Protein AF-A0A2E0C5Y7-F1 (afdb_monomer_lite)

Structure (mmCIF, N/CA/C/O backbone):
data_AF-A0A2E0C5Y7-F1
#
_entry.id   AF-A0A2E0C5Y7-F1
#
loop_
_atom_site.group_PDB
_atom_site.id
_atom_site.type_symbol
_atom_site.label_atom_id
_atom_site.label_alt_id
_atom_site.label_comp_id
_atom_site.label_asym_id
_atom_site.label_entity_id
_atom_site.label_seq_id
_atom_site.pdbx_PDB_ins_code
_atom_site.Cartn_x
_atom_site.Cartn_y
_atom_site.Cartn_z
_atom_site.occupancy
_atom_site.B_iso_or_equiv
_atom_site.auth_seq_id
_atom_site.auth_comp_id
_atom_site.auth_asym_id
_atom_site.auth_atom_id
_atom_site.pdbx_PDB_model_num
ATOM 1 N N . MET A 1 1 ? -11.295 14.129 0.754 1.00 66.25 1 MET A N 1
ATOM 2 C CA . MET A 1 1 ? -12.117 13.162 1.518 1.00 66.25 1 MET A CA 1
ATOM 3 C C . MET A 1 1 ? -12.429 13.766 2.880 1.00 66.25 1 MET A C 1
ATOM 5 O O . MET A 1 1 ? -11.525 14.330 3.479 1.00 66.25 1 MET A O 1
ATOM 9 N N . ASN A 1 2 ? -13.676 13.711 3.357 1.00 84.69 2 ASN A N 1
ATOM 10 C CA . ASN A 1 2 ? -14.015 14.228 4.688 1.00 84.69 2 ASN A CA 1
ATOM 11 C C . ASN A 1 2 ? -13.689 13.162 5.749 1.00 84.69 2 ASN A C 1
ATOM 13 O O . ASN A 1 2 ? -14.410 12.169 5.876 1.00 84.69 2 ASN A O 1
ATOM 17 N N . TYR A 1 3 ? -12.600 13.367 6.491 1.00 82.56 3 TYR A N 1
ATOM 18 C CA . TYR A 1 3 ? -12.106 12.410 7.485 1.00 82.56 3 TYR A CA 1
ATOM 19 C C . TYR A 1 3 ? -13.093 12.150 8.623 1.00 82.56 3 TYR A C 1
ATOM 21 O O . TYR A 1 3 ? -13.185 11.017 9.087 1.00 82.56 3 TYR A O 1
ATOM 29 N N . LEU A 1 4 ? -13.892 13.143 9.018 1.00 84.62 4 LEU A N 1
ATOM 30 C CA . LE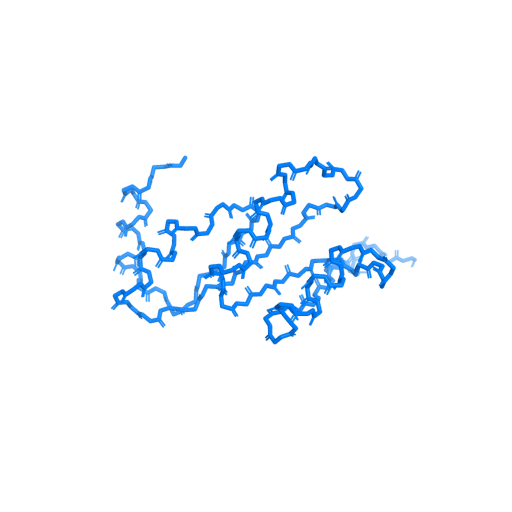U A 1 4 ? -14.908 12.969 10.059 1.00 84.62 4 LEU A CA 1
ATOM 31 C C . LEU A 1 4 ? -16.016 12.020 9.594 1.00 84.62 4 LEU A C 1
ATOM 33 O O . LEU A 1 4 ? -16.449 11.143 10.340 1.00 84.62 4 LEU A O 1
ATOM 37 N N . LYS A 1 5 ? -16.458 12.153 8.336 1.00 88.00 5 LYS A N 1
ATOM 38 C CA . LYS A 1 5 ? -17.461 11.247 7.754 1.00 88.00 5 LYS A CA 1
ATOM 39 C C . LYS A 1 5 ? -16.917 9.822 7.644 1.00 88.00 5 LYS A C 1
ATOM 41 O O . LYS A 1 5 ? -17.621 8.875 7.981 1.00 88.00 5 LYS A O 1
ATOM 46 N N . LEU A 1 6 ? -15.662 9.677 7.226 1.00 85.00 6 LEU A N 1
ATOM 47 C CA . LEU A 1 6 ? -14.987 8.383 7.157 1.00 85.00 6 LEU A CA 1
ATOM 48 C C . LEU A 1 6 ? -14.862 7.729 8.539 1.00 85.00 6 LEU A C 1
ATOM 50 O O . LEU A 1 6 ? -15.215 6.564 8.688 1.00 85.00 6 LEU A O 1
ATOM 54 N N . GLN A 1 7 ? -14.421 8.477 9.554 1.00 84.06 7 GLN A N 1
ATOM 55 C CA . GLN A 1 7 ? -14.331 7.977 10.927 1.00 84.06 7 GLN A CA 1
ATOM 56 C C . GLN A 1 7 ? -15.693 7.528 11.453 1.00 84.06 7 GLN A C 1
ATOM 58 O O . GLN A 1 7 ? -15.780 6.462 12.053 1.00 84.06 7 GLN A O 1
ATOM 63 N N . LYS A 1 8 ? -16.768 8.281 11.181 1.00 87.62 8 LYS A N 1
ATOM 64 C CA . LYS A 1 8 ? -18.134 7.864 11.537 1.00 87.62 8 LYS A CA 1
ATOM 65 C C . LYS A 1 8 ? -18.504 6.524 10.901 1.00 87.62 8 LYS A C 1
ATOM 67 O O . LYS A 1 8 ? -19.056 5.669 11.587 1.00 87.62 8 LYS A O 1
ATOM 72 N N . ILE A 1 9 ? -18.181 6.329 9.621 1.00 88.12 9 ILE A N 1
ATOM 73 C CA . ILE A 1 9 ? -18.439 5.063 8.921 1.00 88.12 9 ILE A CA 1
ATOM 74 C C . ILE A 1 9 ? -17.631 3.933 9.562 1.00 88.12 9 ILE A C 1
ATOM 76 O O . ILE A 1 9 ? -18.230 2.956 9.991 1.00 88.12 9 ILE A O 1
ATOM 80 N N . LEU A 1 10 ? -16.312 4.090 9.710 1.00 86.06 10 LEU A N 1
ATOM 81 C CA . LEU A 1 10 ? -15.435 3.070 10.303 1.00 86.06 10 LEU A CA 1
ATOM 82 C C . LEU A 1 10 ? -15.828 2.725 11.748 1.00 86.06 10 LEU A C 1
ATOM 84 O O . LEU A 1 10 ? -15.779 1.565 12.161 1.00 86.06 10 LEU A O 1
ATOM 88 N N . ASN A 1 11 ? -16.273 3.717 12.520 1.00 85.38 11 ASN A N 1
ATOM 89 C CA . ASN A 1 11 ? -16.746 3.499 13.882 1.00 85.38 11 ASN A CA 1
ATOM 90 C C . ASN A 1 11 ? -18.061 2.719 13.909 1.00 85.38 11 ASN A C 1
ATOM 92 O O . ASN A 1 11 ? -18.209 1.844 14.761 1.00 85.38 11 ASN A O 1
ATOM 96 N N . LYS A 1 12 ? -18.972 2.995 12.970 1.00 88.94 12 LYS A N 1
ATOM 97 C CA . LYS A 1 12 ? -20.259 2.304 12.855 1.00 88.94 12 LYS A CA 1
ATOM 98 C C . LYS A 1 12 ? -20.112 0.879 12.320 1.00 88.94 12 LYS A C 1
ATOM 100 O O . LYS A 1 12 ? -20.746 -0.022 12.849 1.00 88.94 12 LYS A O 1
ATOM 105 N N . THR A 1 13 ? -19.312 0.677 11.274 1.00 89.38 13 THR A N 1
ATOM 106 C CA . THR A 1 13 ? -19.160 -0.636 10.629 1.00 89.38 13 THR A CA 1
ATOM 107 C C . THR A 1 13 ? -18.188 -1.541 11.370 1.00 89.38 13 THR A C 1
ATOM 109 O O . THR A 1 13 ? -18.325 -2.751 11.291 1.00 89.38 13 THR A O 1
ATOM 112 N N . SER A 1 14 ? -17.224 -0.961 12.092 1.00 87.75 14 SER A N 1
ATOM 113 C CA . SER A 1 14 ? -16.232 -1.682 12.895 1.00 87.75 14 SER A CA 1
ATOM 114 C C . SER A 1 14 ? -15.550 -2.841 12.148 1.00 87.75 14 SER A C 1
ATOM 116 O O . SER A 1 14 ? -15.607 -3.975 12.611 1.00 87.75 14 SER A O 1
ATOM 118 N N . PRO A 1 15 ? -14.923 -2.580 10.987 1.00 90.56 15 PRO A N 1
ATOM 119 C CA . PRO A 1 15 ? -14.405 -3.645 10.142 1.00 90.56 15 PRO A CA 1
ATOM 120 C C . PRO A 1 15 ? -13.201 -4.341 10.787 1.00 90.56 15 PRO A C 1
ATOM 122 O O . PRO A 1 15 ? -12.314 -3.669 11.319 1.00 90.56 15 PRO A O 1
ATOM 125 N N . ASP A 1 16 ? -13.113 -5.663 10.641 1.00 91.38 16 ASP A N 1
ATOM 126 C CA . ASP A 1 16 ? -11.935 -6.438 11.059 1.00 91.38 16 ASP A CA 1
ATOM 127 C C . ASP A 1 16 ? -10.710 -6.135 10.188 1.00 91.38 16 ASP A C 1
ATOM 129 O O . ASP A 1 16 ? -9.569 -6.179 10.648 1.00 91.38 16 ASP A O 1
ATOM 133 N N . ILE A 1 17 ? -10.939 -5.825 8.907 1.00 93.06 17 ILE A N 1
ATOM 134 C CA . ILE A 1 17 ? -9.896 -5.559 7.914 1.00 93.06 17 ILE A CA 1
ATOM 135 C C . ILE A 1 17 ? -10.274 -4.327 7.099 1.00 93.06 17 ILE A C 1
ATOM 137 O O . ILE A 1 17 ? -11.376 -4.224 6.567 1.00 93.06 17 ILE A O 1
ATOM 141 N N . THR A 1 18 ? -9.333 -3.399 6.967 1.00 93.00 18 THR A N 1
ATOM 142 C CA . THR A 1 18 ? -9.442 -2.229 6.095 1.00 93.00 18 THR A CA 1
ATOM 143 C C . THR A 1 18 ? -8.398 -2.332 4.992 1.00 93.00 18 THR A C 1
ATOM 145 O O . THR A 1 18 ? -7.208 -2.460 5.276 1.00 93.00 18 THR A O 1
ATOM 148 N N . ILE A 1 19 ? -8.837 -2.265 3.735 1.00 94.75 19 ILE A N 1
ATOM 149 C CA . ILE A 1 19 ? -7.975 -2.335 2.549 1.00 94.75 19 ILE A CA 1
ATOM 150 C C . ILE A 1 19 ? -7.979 -0.972 1.860 1.00 94.75 19 ILE A C 1
ATOM 152 O O . ILE A 1 19 ? -9.040 -0.476 1.488 1.00 94.75 19 ILE A O 1
ATOM 156 N N . ILE A 1 20 ? -6.802 -0.363 1.703 1.00 93.06 20 ILE A N 1
ATOM 157 C CA . ILE A 1 20 ? -6.637 0.991 1.160 1.00 93.06 20 ILE A CA 1
ATOM 158 C C . ILE A 1 20 ? -5.735 0.964 -0.065 1.00 93.06 20 ILE A C 1
ATOM 160 O O . ILE A 1 20 ? -4.629 0.441 0.000 1.00 93.06 20 ILE A O 1
ATOM 164 N N . HIS A 1 21 ? -6.186 1.589 -1.150 1.00 92.12 21 HIS A N 1
ATOM 165 C CA . HIS A 1 21 ? -5.487 1.640 -2.433 1.00 92.12 21 HIS A CA 1
ATOM 166 C C . HIS A 1 21 ? -4.868 3.022 -2.655 1.00 92.12 21 HIS A C 1
ATOM 168 O O . HIS A 1 21 ? -5.599 4.009 -2.632 1.00 92.12 21 HIS A O 1
ATOM 174 N N . ASP A 1 22 ? -3.543 3.089 -2.837 1.00 85.56 22 ASP A N 1
ATOM 175 C CA . ASP A 1 22 ? -2.766 4.295 -3.208 1.00 85.56 22 ASP A CA 1
ATOM 176 C C . ASP A 1 22 ? -3.134 5.598 -2.473 1.00 85.56 22 ASP A C 1
ATOM 178 O O . ASP A 1 22 ? -2.946 6.703 -2.977 1.00 85.56 22 ASP A O 1
ATOM 182 N N . TYR A 1 23 ? -3.625 5.473 -1.242 1.00 87.94 23 TYR A N 1
ATOM 183 C CA . TYR A 1 23 ? -4.042 6.591 -0.409 1.00 87.94 23 TYR A CA 1
ATOM 184 C C . TYR A 1 23 ? -3.285 6.592 0.913 1.00 87.94 23 TYR A C 1
ATOM 186 O O . TYR A 1 23 ? -2.726 5.577 1.332 1.00 87.94 23 TYR A O 1
ATOM 194 N N . ASN A 1 24 ? -3.275 7.742 1.586 1.00 89.44 24 ASN A N 1
ATOM 195 C CA . ASN A 1 24 ? -2.668 7.863 2.903 1.00 89.44 24 ASN A CA 1
ATOM 196 C C . ASN A 1 24 ? -3.402 6.964 3.908 1.00 89.44 24 ASN A C 1
ATOM 198 O O . ASN A 1 24 ? -4.607 7.114 4.129 1.00 89.44 24 ASN A O 1
ATOM 202 N N . VAL A 1 25 ? -2.666 6.043 4.525 1.00 91.94 25 VAL A N 1
ATOM 203 C CA . VAL A 1 25 ? -3.220 5.060 5.464 1.00 91.94 25 VAL A CA 1
ATOM 204 C C . VAL A 1 25 ? -3.313 5.592 6.901 1.00 91.94 25 VAL A C 1
ATOM 206 O O . VAL A 1 25 ? -4.010 5.004 7.728 1.00 91.94 25 VAL A O 1
ATOM 209 N N . LEU A 1 26 ? -2.663 6.721 7.211 1.00 90.38 26 LEU A N 1
ATOM 210 C CA . LEU A 1 26 ? -2.631 7.322 8.552 1.00 90.38 26 LEU A CA 1
ATOM 211 C C . LEU A 1 26 ? -4.022 7.536 9.177 1.00 90.38 26 LEU A C 1
ATOM 213 O O . LEU A 1 26 ? -4.212 7.114 10.318 1.00 90.38 26 LEU A O 1
ATOM 217 N N . PRO A 1 27 ? -5.027 8.094 8.474 1.00 87.62 27 PRO A N 1
ATOM 218 C CA . PRO A 1 27 ? -6.361 8.297 9.044 1.00 87.62 27 PRO A CA 1
ATOM 219 C C . PRO A 1 27 ? -7.029 6.989 9.489 1.00 87.62 27 PRO A C 1
ATOM 221 O O . PRO A 1 27 ? -7.787 6.970 10.458 1.00 87.62 27 PRO A O 1
ATOM 224 N N . PHE A 1 28 ? -6.724 5.887 8.801 1.00 89.19 28 PHE A N 1
ATOM 225 C CA . PHE A 1 28 ? -7.240 4.556 9.109 1.00 89.19 28 PHE A CA 1
ATOM 226 C C . PHE A 1 28 ? -6.468 3.911 10.260 1.00 89.19 28 PHE A C 1
ATOM 228 O O . PHE A 1 28 ? -7.074 3.289 11.131 1.00 89.19 28 PHE A O 1
ATOM 235 N N . LYS A 1 29 ? -5.144 4.118 10.322 1.00 88.38 29 LYS A N 1
ATOM 236 C CA . LYS A 1 29 ? -4.318 3.653 11.444 1.00 88.38 29 LYS A CA 1
ATOM 237 C C . LYS A 1 29 ? -4.702 4.339 12.755 1.00 88.38 29 LYS A C 1
ATOM 239 O O . LYS A 1 29 ? -4.751 3.678 13.785 1.00 88.38 29 LYS A O 1
ATOM 244 N N . LEU A 1 30 ? -5.043 5.628 12.709 1.00 85.75 30 LEU A N 1
ATOM 245 C CA . LEU A 1 30 ? -5.526 6.367 13.879 1.00 85.75 30 LEU A CA 1
ATOM 246 C C . LEU A 1 30 ? -6.843 5.796 14.428 1.00 85.75 30 LEU A C 1
ATOM 248 O O . LEU A 1 30 ? -7.011 5.712 15.639 1.00 85.75 30 LEU A O 1
ATOM 252 N N . ASN A 1 31 ? -7.747 5.339 13.556 1.00 79.75 31 ASN A N 1
ATOM 253 C CA . ASN A 1 31 ? -8.969 4.644 13.979 1.00 79.75 31 ASN A CA 1
ATOM 254 C C . ASN A 1 31 ? -8.660 3.258 14.586 1.00 79.75 31 ASN A C 1
ATOM 256 O O . ASN A 1 31 ? -9.289 2.818 15.546 1.00 79.75 31 ASN A O 1
ATOM 260 N N . ASN A 1 32 ? -7.640 2.587 14.052 1.00 72.94 32 ASN A N 1
ATOM 261 C CA . ASN A 1 32 ? -7.274 1.230 14.432 1.00 72.94 32 ASN A CA 1
ATOM 262 C C . ASN A 1 32 ? -6.821 1.080 15.903 1.00 72.94 32 ASN A C 1
ATOM 264 O O . ASN A 1 32 ? -7.061 0.036 16.512 1.00 72.94 32 ASN A O 1
ATOM 268 N N . PHE A 1 33 ? -6.241 2.121 16.516 1.00 69.25 33 PHE A N 1
ATOM 269 C CA . PHE A 1 33 ? -5.752 2.059 17.905 1.00 69.25 33 PHE A CA 1
ATOM 270 C C . PHE A 1 33 ? -6.799 1.574 18.921 1.00 69.25 33 PHE A C 1
ATOM 272 O O . PHE A 1 33 ? -6.428 0.992 19.935 1.00 69.25 33 PHE A O 1
ATOM 279 N N . GLN A 1 34 ? -8.091 1.762 18.645 1.00 68.12 34 GLN A N 1
ATOM 280 C CA . GLN A 1 34 ? -9.170 1.365 19.552 1.00 68.12 34 GLN A CA 1
ATOM 281 C C . GLN A 1 34 ? -9.789 -0.003 19.226 1.00 68.12 34 GLN A C 1
ATOM 283 O O . GLN A 1 34 ? -10.406 -0.609 20.096 1.00 68.12 34 GLN A O 1
ATOM 288 N N . LYS A 1 35 ? -9.656 -0.498 17.988 1.00 71.38 35 LYS A N 1
ATOM 289 C CA . LYS A 1 35 ? -10.501 -1.591 17.464 1.00 71.38 35 LYS A CA 1
ATOM 290 C C . LYS A 1 35 ? -9.750 -2.846 17.015 1.00 71.38 35 LYS A C 1
ATOM 292 O O . LYS A 1 35 ? -10.400 -3.830 16.684 1.00 71.38 35 LYS A O 1
ATOM 297 N N . LYS A 1 36 ? -8.409 -2.838 17.028 1.00 78.88 36 LYS A N 1
ATOM 298 C CA . LYS A 1 36 ? -7.557 -3.969 16.594 1.00 78.88 36 LYS A CA 1
ATOM 299 C C . LYS A 1 36 ? -7.876 -4.474 15.171 1.00 78.88 36 LYS A C 1
ATOM 301 O O . LYS A 1 36 ? -7.726 -5.660 14.887 1.00 78.88 36 LYS A O 1
ATOM 306 N N . ASN A 1 37 ? -8.300 -3.584 14.277 1.00 89.00 37 ASN A N 1
ATOM 307 C CA . ASN A 1 37 ? -8.465 -3.909 12.863 1.00 89.00 37 ASN A CA 1
ATOM 308 C C . ASN A 1 37 ? -7.104 -4.193 12.192 1.00 89.00 37 ASN A C 1
ATOM 310 O O . ASN A 1 37 ? -6.048 -3.764 12.659 1.00 89.00 37 ASN A O 1
ATOM 314 N N . LYS A 1 38 ? -7.099 -4.934 11.084 1.00 92.25 38 LYS A N 1
ATOM 315 C CA . LYS A 1 38 ? -5.911 -5.075 10.231 1.00 92.25 38 LYS A CA 1
ATOM 316 C C . LYS A 1 38 ? -5.973 -4.077 9.088 1.00 92.25 38 LYS A C 1
ATOM 318 O O . LYS A 1 38 ? -6.975 -3.995 8.383 1.00 92.25 38 LYS A O 1
ATOM 323 N N . LEU A 1 39 ? -4.875 -3.372 8.856 1.00 94.69 39 LEU A N 1
ATOM 324 C CA . LEU A 1 39 ? -4.740 -2.401 7.780 1.00 94.69 39 LEU A CA 1
ATOM 325 C C . LEU A 1 39 ? -3.869 -2.965 6.656 1.00 94.69 39 LEU A C 1
ATOM 327 O O . LEU A 1 39 ? -2.675 -3.219 6.842 1.00 94.69 39 LEU A O 1
ATOM 331 N N . ILE A 1 40 ? -4.466 -3.142 5.482 1.00 96.19 40 ILE A N 1
ATOM 332 C CA . ILE A 1 40 ? -3.794 -3.602 4.268 1.00 96.19 40 ILE A CA 1
ATOM 333 C C . ILE A 1 40 ? -3.635 -2.413 3.325 1.00 96.19 40 ILE A C 1
ATOM 335 O O . ILE A 1 40 ? -4.616 -1.784 2.932 1.00 96.19 40 ILE A O 1
ATOM 339 N N . TYR A 1 41 ? -2.396 -2.119 2.949 1.00 96.94 41 TYR A N 1
ATOM 340 C CA . TYR A 1 41 ? -2.083 -1.106 1.951 1.00 96.94 41 TYR A CA 1
ATOM 341 C C . TYR A 1 41 ? -1.827 -1.765 0.600 1.00 96.94 41 TYR A C 1
ATOM 343 O O . TYR A 1 41 ? -0.920 -2.584 0.475 1.00 96.94 41 TYR A O 1
ATOM 351 N N . VAL A 1 42 ? -2.610 -1.407 -0.409 1.00 95.88 42 VAL A N 1
ATOM 352 C CA . VAL A 1 42 ? -2.453 -1.865 -1.787 1.00 95.88 42 VAL A CA 1
ATOM 353 C C . VAL A 1 42 ? -1.854 -0.740 -2.612 1.00 95.88 42 VAL A C 1
ATOM 355 O O . VAL A 1 42 ? -2.325 0.398 -2.584 1.00 95.88 42 VAL A O 1
ATOM 358 N N . HIS A 1 43 ? -0.812 -1.072 -3.358 1.00 92.69 43 HIS A N 1
ATOM 359 C CA . HIS A 1 43 ? -0.085 -0.115 -4.165 1.00 92.69 43 HIS A CA 1
ATOM 360 C C . HIS A 1 43 ? -0.166 -0.479 -5.648 1.00 92.69 43 HIS A C 1
ATOM 362 O O . HIS A 1 43 ? 0.434 -1.477 -6.069 1.00 92.69 43 HIS A O 1
ATOM 368 N N . HIS A 1 44 ? -0.904 0.321 -6.426 1.00 87.12 44 HIS A N 1
ATOM 369 C CA . HIS A 1 44 ? -1.122 0.107 -7.860 1.00 87.12 44 HIS A CA 1
ATOM 370 C C . HIS A 1 44 ? -0.246 0.957 -8.759 1.00 87.12 44 HIS A C 1
ATOM 372 O O . HIS A 1 44 ? -0.055 0.588 -9.918 1.00 87.12 44 HIS A O 1
ATOM 378 N N . THR A 1 45 ? 0.280 2.080 -8.270 1.00 80.94 45 THR A N 1
ATOM 379 C CA . THR A 1 45 ? 1.025 2.993 -9.137 1.00 80.94 45 THR A CA 1
ATOM 380 C C . THR A 1 45 ? 2.234 2.271 -9.752 1.00 80.94 45 THR A C 1
ATOM 382 O O . THR A 1 45 ? 3.065 1.743 -9.002 1.00 80.94 45 THR A O 1
ATOM 385 N N . PRO A 1 46 ? 2.382 2.247 -11.089 1.00 80.38 46 PRO A N 1
ATOM 386 C CA . PRO A 1 46 ? 3.546 1.661 -11.742 1.00 80.38 46 PRO A CA 1
ATOM 387 C C . PRO A 1 46 ? 4.840 2.352 -11.306 1.00 80.38 46 PRO A C 1
ATOM 389 O O . PRO A 1 46 ? 4.893 3.571 -11.168 1.00 80.38 46 PRO A O 1
ATOM 392 N N . ASP A 1 47 ? 5.913 1.586 -11.107 1.00 83.31 47 ASP A N 1
ATOM 393 C CA . ASP A 1 47 ? 7.183 2.134 -10.606 1.00 83.31 47 ASP A CA 1
ATOM 394 C C . ASP A 1 47 ? 7.794 3.185 -11.554 1.00 83.31 47 ASP A C 1
ATOM 396 O O . ASP A 1 47 ? 8.374 4.165 -11.093 1.00 83.31 47 ASP A O 1
ATOM 400 N N . LYS A 1 48 ? 7.599 3.032 -12.873 1.00 81.38 48 LYS A N 1
ATOM 401 C CA . LYS A 1 48 ? 8.158 3.927 -13.905 1.00 81.38 48 LYS A CA 1
ATOM 402 C C . LYS A 1 48 ? 7.527 5.321 -13.951 1.00 81.38 48 LYS A C 1
ATOM 404 O O . LYS A 1 48 ? 8.126 6.223 -14.523 1.00 81.38 48 LYS A O 1
ATOM 409 N N . THR A 1 49 ? 6.333 5.503 -13.391 1.00 83.19 49 THR A N 1
ATOM 410 C CA . THR A 1 49 ? 5.595 6.776 -13.457 1.00 83.19 49 THR A CA 1
ATOM 411 C C . THR A 1 49 ? 5.668 7.566 -12.151 1.00 83.19 49 THR A C 1
ATOM 413 O O . THR A 1 49 ? 4.976 8.570 -12.006 1.00 83.19 49 THR A O 1
ATOM 416 N N . LYS A 1 50 ? 6.462 7.108 -11.174 1.00 83.75 50 LYS A N 1
ATOM 417 C CA . LYS A 1 50 ? 6.511 7.703 -9.835 1.00 83.75 50 LYS A CA 1
ATOM 418 C C . LYS A 1 50 ? 7.489 8.850 -9.741 1.00 83.75 50 LYS A C 1
ATOM 420 O O . LYS A 1 50 ? 8.645 8.749 -10.148 1.00 83.75 50 LYS A O 1
ATOM 425 N N . ARG A 1 51 ? 7.042 9.895 -9.058 1.00 89.00 51 ARG A N 1
ATOM 426 C CA . ARG A 1 51 ? 7.900 10.941 -8.515 1.00 89.00 51 ARG A CA 1
ATOM 427 C C . ARG A 1 51 ? 8.452 10.486 -7.167 1.00 89.00 51 ARG A C 1
ATOM 429 O O . ARG A 1 51 ? 7.925 9.584 -6.517 1.00 89.00 51 ARG A O 1
ATOM 436 N N . ILE A 1 52 ? 9.485 11.177 -6.699 1.00 88.75 52 ILE A N 1
ATOM 437 C CA . ILE A 1 52 ? 10.104 10.924 -5.389 1.00 88.75 52 ILE A CA 1
ATOM 438 C C . ILE A 1 52 ? 9.071 11.006 -4.255 1.00 88.75 52 ILE A C 1
ATOM 440 O O . ILE A 1 52 ? 9.079 10.172 -3.354 1.00 88.75 52 ILE A O 1
ATOM 444 N N . ILE A 1 53 ? 8.132 11.955 -4.323 1.00 89.25 53 ILE A N 1
ATOM 445 C CA . ILE A 1 53 ? 7.076 12.096 -3.312 1.00 89.25 53 ILE A CA 1
ATOM 446 C C . ILE A 1 53 ? 6.161 10.867 -3.233 1.00 89.25 53 ILE A C 1
ATOM 448 O O . ILE A 1 53 ? 5.740 10.486 -2.144 1.00 89.25 53 ILE A O 1
ATOM 452 N N . ASP A 1 54 ? 5.913 10.200 -4.361 1.00 89.44 54 ASP A N 1
ATOM 453 C CA . ASP A 1 54 ? 5.076 9.001 -4.407 1.00 89.44 54 ASP A CA 1
ATOM 454 C C . ASP A 1 54 ? 5.808 7.818 -3.744 1.00 89.44 54 ASP A C 1
ATOM 456 O O . ASP A 1 54 ? 5.194 6.990 -3.068 1.00 89.44 54 ASP A O 1
ATOM 460 N N . TRP A 1 55 ? 7.142 7.777 -3.858 1.00 90.44 55 TRP A N 1
ATOM 461 C CA . TRP A 1 55 ? 7.981 6.816 -3.143 1.00 90.44 55 TRP A CA 1
ATOM 462 C C . TRP A 1 55 ? 8.027 7.067 -1.640 1.00 90.44 55 TRP A C 1
ATOM 464 O O . TRP A 1 55 ? 7.896 6.122 -0.861 1.00 90.44 55 TRP A O 1
ATOM 474 N N . LEU A 1 56 ? 8.165 8.324 -1.220 1.00 90.56 56 LEU A N 1
ATOM 475 C CA . LEU A 1 56 ? 8.118 8.686 0.197 1.00 90.56 56 LEU A CA 1
ATOM 476 C C . LEU A 1 56 ? 6.760 8.331 0.810 1.00 90.56 56 LEU A C 1
ATOM 478 O O . LEU A 1 56 ? 6.711 7.720 1.877 1.00 90.56 56 LEU A O 1
ATOM 482 N N . ALA A 1 57 ? 5.666 8.626 0.103 1.00 91.62 57 ALA A N 1
ATOM 483 C CA . ALA A 1 57 ? 4.322 8.240 0.519 1.00 91.62 57 ALA A CA 1
ATOM 484 C C . ALA A 1 57 ? 4.175 6.714 0.626 1.00 91.62 57 ALA A C 1
ATOM 486 O O . ALA A 1 57 ? 3.644 6.218 1.619 1.00 91.62 57 ALA A O 1
ATOM 487 N N . TYR A 1 58 ? 4.696 5.958 -0.346 1.00 93.00 58 TYR A N 1
ATOM 488 C CA . TYR A 1 58 ? 4.716 4.496 -0.294 1.00 93.00 58 TYR A CA 1
ATOM 489 C C . TYR A 1 58 ? 5.447 3.973 0.953 1.00 93.00 58 TYR A C 1
ATOM 491 O O . TYR A 1 58 ? 4.913 3.112 1.657 1.00 93.00 58 TYR A O 1
ATOM 499 N N . ILE A 1 59 ? 6.642 4.491 1.255 1.00 93.69 59 ILE A N 1
ATOM 500 C CA . ILE A 1 59 ? 7.423 4.068 2.428 1.00 93.69 59 ILE A CA 1
ATOM 501 C C . ILE A 1 59 ? 6.692 4.426 3.724 1.00 93.69 59 ILE A C 1
ATOM 503 O O . ILE A 1 59 ? 6.543 3.571 4.597 1.00 93.69 59 ILE A O 1
ATOM 507 N N . PHE A 1 60 ? 6.172 5.648 3.827 1.00 94.62 60 PHE A N 1
ATOM 508 C CA . PHE A 1 60 ? 5.395 6.090 4.983 1.00 94.62 60 PHE A CA 1
ATOM 509 C C . PHE A 1 60 ? 4.167 5.196 5.222 1.00 94.62 60 PHE A C 1
ATOM 511 O O . PHE A 1 60 ? 3.962 4.690 6.327 1.00 94.62 60 PHE A O 1
ATOM 518 N N . ASN A 1 61 ? 3.396 4.911 4.170 1.00 95.00 61 ASN A N 1
ATOM 519 C CA . ASN A 1 61 ? 2.242 4.016 4.255 1.00 95.00 61 ASN A CA 1
ATOM 520 C C . ASN A 1 61 ? 2.646 2.578 4.624 1.00 95.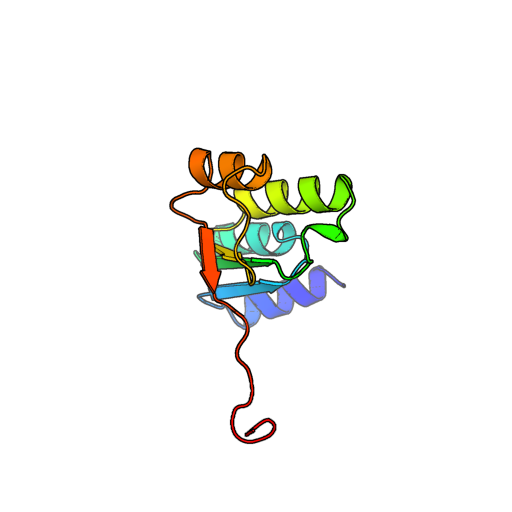00 61 ASN A C 1
ATOM 522 O O . ASN A 1 61 ? 1.947 1.915 5.390 1.00 95.00 61 ASN A O 1
ATOM 526 N N . SER A 1 62 ? 3.796 2.108 4.136 1.00 94.88 62 SER A N 1
ATOM 527 C CA . SER A 1 62 ? 4.333 0.771 4.430 1.00 94.88 62 SER A CA 1
ATOM 528 C C . SER A 1 62 ? 4.670 0.575 5.912 1.00 94.88 62 SER A C 1
ATOM 530 O O . SER A 1 62 ? 4.469 -0.513 6.461 1.00 94.88 62 SER A O 1
ATOM 532 N N . PHE A 1 63 ? 5.135 1.627 6.594 1.00 94.69 63 PHE A N 1
ATOM 533 C CA . PHE A 1 63 ? 5.355 1.577 8.041 1.00 94.69 63 PHE A CA 1
ATOM 534 C C . PHE A 1 63 ? 4.048 1.399 8.816 1.00 94.69 63 PHE A C 1
ATOM 536 O O . PHE A 1 63 ? 3.981 0.572 9.728 1.00 94.69 63 PHE A O 1
ATOM 543 N N . LEU A 1 64 ? 3.011 2.136 8.424 1.00 94.00 64 LEU A N 1
ATOM 544 C CA . LEU A 1 64 ? 1.729 2.177 9.125 1.00 94.00 64 LEU A CA 1
ATOM 545 C C . LEU A 1 64 ? 0.847 0.946 8.865 1.00 94.00 64 LEU A C 1
ATOM 547 O O . LEU A 1 64 ? 0.064 0.554 9.735 1.00 94.00 64 LEU A O 1
ATOM 551 N N . ALA A 1 65 ? 0.967 0.332 7.689 1.00 95.31 65 ALA A N 1
ATOM 552 C CA . ALA A 1 65 ? 0.193 -0.844 7.320 1.00 95.31 65 ALA A CA 1
ATOM 553 C C . ALA A 1 65 ? 0.678 -2.117 8.034 1.00 95.31 65 ALA A C 1
ATOM 555 O O . ALA A 1 65 ? 1.866 -2.291 8.331 1.00 95.31 65 ALA A O 1
ATOM 556 N N . ASP A 1 66 ? -0.249 -3.042 8.271 1.00 94.62 66 ASP A N 1
ATOM 557 C CA . ASP A 1 66 ? 0.049 -4.370 8.812 1.00 94.62 66 ASP A CA 1
ATOM 558 C C . ASP A 1 66 ? 0.473 -5.330 7.687 1.00 94.62 66 ASP A C 1
ATOM 560 O O . ASP A 1 66 ? 1.346 -6.181 7.879 1.00 94.62 66 ASP A O 1
ATOM 564 N N . LYS A 1 67 ? -0.094 -5.149 6.486 1.00 96.25 67 LYS A N 1
A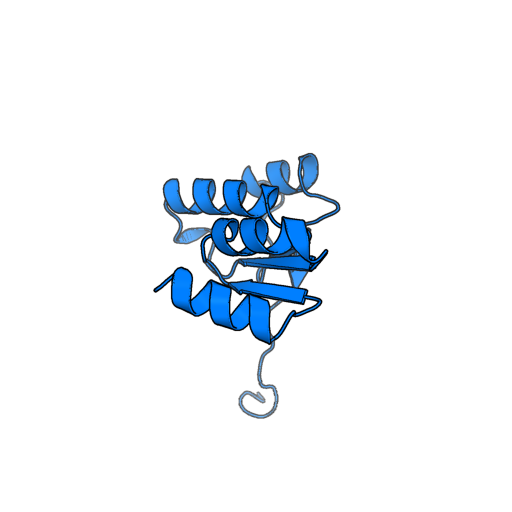TOM 565 C CA . LYS A 1 67 ? 0.290 -5.843 5.247 1.00 96.25 67 LYS A CA 1
ATOM 566 C C . LYS A 1 67 ? 0.354 -4.878 4.069 1.00 96.25 67 LYS A C 1
ATOM 568 O O . LYS A 1 67 ? -0.379 -3.894 4.023 1.00 96.25 67 LYS A O 1
ATOM 573 N N . ILE A 1 68 ? 1.226 -5.183 3.114 1.00 96.62 68 ILE A N 1
ATOM 574 C CA . ILE A 1 68 ? 1.440 -4.394 1.900 1.00 96.62 68 ILE A CA 1
ATOM 575 C C . ILE A 1 68 ? 1.240 -5.317 0.703 1.00 96.62 68 ILE A C 1
ATOM 577 O O . ILE A 1 68 ? 1.905 -6.347 0.604 1.00 96.62 68 ILE A O 1
ATOM 581 N N . VAL A 1 69 ? 0.353 -4.945 -0.210 1.00 96.06 69 VAL A N 1
ATOM 582 C CA . VAL A 1 69 ? 0.099 -5.665 -1.455 1.00 96.06 69 VAL A CA 1
ATOM 583 C C . VAL A 1 69 ? 0.647 -4.851 -2.617 1.00 96.06 69 VAL A C 1
ATOM 585 O O . VAL A 1 69 ? 0.280 -3.693 -2.814 1.00 96.06 69 VAL A O 1
ATOM 588 N N . LEU A 1 70 ? 1.528 -5.468 -3.396 1.00 93.69 70 LEU A N 1
ATOM 589 C CA . LEU A 1 70 ? 2.023 -4.929 -4.658 1.00 93.69 70 LEU A CA 1
ATOM 590 C C . LEU A 1 70 ? 1.304 -5.630 -5.805 1.00 93.69 70 LEU A C 1
ATOM 592 O O . LEU A 1 70 ? 1.277 -6.859 -5.836 1.00 93.69 70 LEU A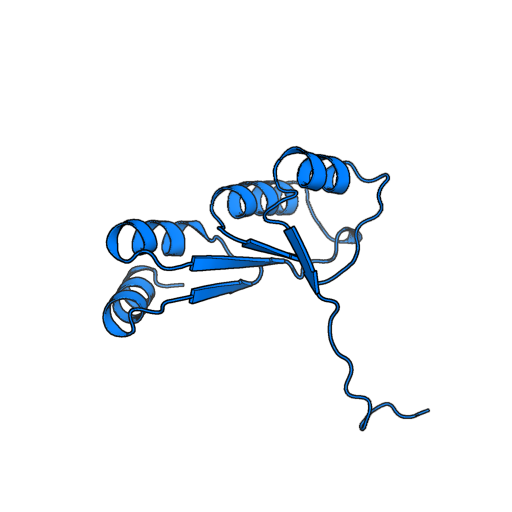 O 1
ATOM 596 N N . VAL A 1 71 ? 0.785 -4.873 -6.770 1.00 91.25 71 VAL A N 1
ATOM 597 C CA . VAL A 1 71 ? 0.096 -5.472 -7.931 1.00 91.25 71 VAL A CA 1
ATOM 598 C C . VAL A 1 71 ? 1.008 -5.848 -9.093 1.00 91.25 71 VAL A C 1
ATOM 600 O O . VAL A 1 71 ? 0.570 -6.397 -10.103 1.00 91.25 71 VAL A O 1
ATOM 603 N N . SER A 1 72 ? 2.296 -5.555 -8.952 1.00 86.56 72 SER A N 1
ATOM 604 C CA . SER A 1 72 ? 3.329 -5.869 -9.928 1.00 86.56 72 SER A CA 1
ATOM 605 C C . SER A 1 72 ? 4.604 -6.318 -9.227 1.00 86.56 72 SER A C 1
ATOM 607 O O . SER A 1 72 ? 4.968 -5.804 -8.163 1.00 86.56 72 SER A O 1
ATOM 609 N N . LYS A 1 73 ? 5.321 -7.254 -9.850 1.00 87.31 73 LYS A N 1
ATOM 610 C CA . LYS A 1 73 ? 6.671 -7.633 -9.423 1.00 87.31 73 LYS A CA 1
ATOM 611 C C . LYS A 1 73 ? 7.622 -6.446 -9.597 1.0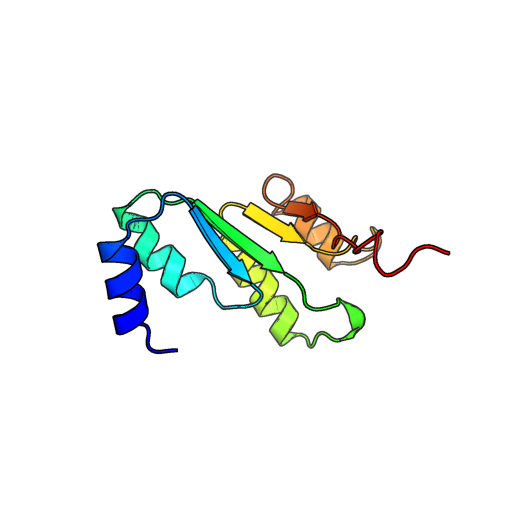0 87.31 73 LYS A C 1
ATOM 613 O O . LYS A 1 73 ? 7.554 -5.732 -10.595 1.00 87.31 73 LYS A O 1
ATOM 618 N N . ARG A 1 74 ? 8.526 -6.265 -8.633 1.00 88.00 74 ARG A N 1
ATOM 619 C CA . ARG A 1 74 ? 9.619 -5.282 -8.701 1.00 88.00 74 ARG A CA 1
ATOM 620 C C . ARG A 1 74 ? 10.922 -5.955 -9.095 1.00 88.00 74 ARG A C 1
ATOM 622 O O . ARG A 1 74 ? 11.123 -7.133 -8.787 1.00 88.00 74 ARG A O 1
ATOM 629 N N . ASN A 1 75 ? 11.818 -5.221 -9.749 1.00 87.50 75 ASN A N 1
ATOM 630 C CA . ASN A 1 75 ? 13.120 -5.764 -10.106 1.00 87.50 75 ASN A CA 1
ATOM 631 C C . ASN A 1 75 ? 13.987 -5.884 -8.843 1.00 87.50 75 ASN A C 1
ATOM 633 O O . ASN A 1 75 ? 14.084 -4.952 -8.050 1.00 87.50 75 ASN A O 1
ATOM 637 N N . LYS A 1 76 ? 14.657 -7.029 -8.663 1.00 88.50 76 LYS A N 1
ATOM 638 C CA . LYS A 1 76 ? 15.537 -7.279 -7.507 1.00 88.50 76 LYS A CA 1
ATOM 639 C C . LYS A 1 76 ? 16.698 -6.282 -7.405 1.00 88.50 76 LYS A C 1
ATOM 641 O O . LYS A 1 76 ? 17.260 -6.102 -6.326 1.00 88.50 76 LYS A O 1
ATOM 646 N N . LYS A 1 77 ? 17.070 -5.655 -8.525 1.00 89.44 77 LYS A N 1
ATOM 647 C CA . LYS A 1 77 ? 18.120 -4.631 -8.580 1.00 89.44 77 LYS A CA 1
ATOM 648 C C . LYS A 1 77 ? 17.654 -3.271 -8.041 1.00 89.44 77 LYS A C 1
ATOM 650 O O . LYS A 1 77 ? 18.509 -2.482 -7.640 1.00 89.44 77 LYS A O 1
ATOM 655 N N . ASP A 1 78 ? 16.345 -3.020 -7.969 1.00 89.94 78 ASP A N 1
ATOM 656 C CA . ASP A 1 78 ? 15.798 -1.722 -7.569 1.00 89.94 78 ASP A CA 1
ATOM 657 C C . ASP A 1 78 ? 16.027 -1.449 -6.079 1.00 89.94 78 ASP A C 1
ATOM 659 O O . ASP A 1 78 ? 15.853 -2.322 -5.223 1.00 89.94 78 ASP A O 1
ATOM 663 N N . LEU A 1 79 ? 16.355 -0.198 -5.747 1.00 88.94 79 LEU A N 1
ATOM 664 C CA . LEU A 1 79 ? 16.545 0.241 -4.361 1.00 88.94 79 LEU A CA 1
ATOM 665 C C . LEU A 1 79 ? 15.314 -0.066 -3.499 1.00 88.94 79 LEU A C 1
ATOM 667 O O . LEU A 1 79 ? 15.430 -0.574 -2.387 1.00 88.94 79 LEU A O 1
ATOM 671 N N . ILE A 1 80 ? 14.124 0.179 -4.040 1.00 90.44 80 ILE A N 1
ATOM 672 C CA . ILE A 1 80 ? 12.861 -0.064 -3.346 1.00 90.44 80 ILE A CA 1
ATOM 673 C C . ILE A 1 80 ? 12.637 -1.551 -3.064 1.00 90.44 80 ILE A C 1
ATOM 675 O O . ILE A 1 80 ? 12.100 -1.894 -2.010 1.00 90.44 80 ILE A O 1
ATOM 679 N N . TYR A 1 81 ? 13.043 -2.446 -3.969 1.00 91.25 81 TYR A N 1
ATOM 680 C CA . TYR A 1 81 ? 12.977 -3.880 -3.698 1.00 91.25 81 TYR A CA 1
ATOM 681 C C . TYR A 1 81 ? 13.844 -4.231 -2.486 1.00 91.25 81 TYR A C 1
ATOM 683 O O . TYR A 1 81 ? 13.384 -4.930 -1.584 1.00 91.25 81 TYR A O 1
ATOM 691 N N . LYS A 1 82 ? 15.070 -3.695 -2.430 1.00 92.62 82 LYS A N 1
ATOM 692 C CA . LYS A 1 82 ? 15.988 -3.911 -1.303 1.00 92.62 82 LYS A CA 1
ATOM 693 C C . LYS A 1 82 ? 15.416 -3.359 0.003 1.00 92.62 82 LYS A C 1
ATOM 695 O O . LYS A 1 82 ? 15.425 -4.068 1.004 1.00 92.62 82 LYS A O 1
ATOM 700 N N . ILE A 1 83 ? 14.848 -2.151 -0.022 1.00 91.69 83 ILE A N 1
ATOM 701 C CA . ILE A 1 83 ? 14.184 -1.540 1.141 1.00 91.69 83 ILE A CA 1
ATOM 702 C C . ILE A 1 83 ? 13.021 -2.413 1.620 1.00 91.69 83 ILE A C 1
ATOM 704 O O . ILE A 1 83 ? 12.929 -2.720 2.806 1.00 91.69 83 ILE A O 1
ATOM 708 N N . ASN A 1 84 ? 12.160 -2.865 0.707 1.00 92.75 84 ASN A N 1
ATOM 709 C CA . ASN A 1 84 ? 11.061 -3.767 1.036 1.00 92.75 84 ASN A CA 1
ATOM 710 C C . ASN A 1 84 ? 11.543 -5.073 1.651 1.00 92.75 84 ASN A C 1
ATOM 712 O O . ASN A 1 84 ? 10.966 -5.539 2.627 1.00 92.75 84 ASN A O 1
ATOM 716 N N . HIS A 1 85 ? 12.575 -5.674 1.072 1.00 92.06 85 HIS A N 1
ATOM 717 C CA . HIS A 1 85 ? 13.119 -6.930 1.558 1.00 92.06 85 HIS A CA 1
ATOM 718 C C . HIS A 1 85 ? 13.742 -6.772 2.952 1.00 92.06 85 HIS A C 1
ATOM 720 O O . HIS A 1 85 ? 13.546 -7.623 3.814 1.00 92.06 85 HIS A O 1
ATOM 726 N N . PHE A 1 86 ? 14.432 -5.659 3.197 1.00 94.12 86 PHE A N 1
ATOM 727 C CA . PHE A 1 86 ? 15.086 -5.392 4.473 1.00 94.12 86 PHE A CA 1
ATOM 728 C C . PHE A 1 86 ? 14.095 -4.998 5.581 1.00 94.12 86 PHE A C 1
ATOM 730 O O . PHE A 1 86 ? 14.110 -5.589 6.656 1.00 94.12 86 PHE A O 1
ATOM 737 N N . LEU A 1 87 ? 13.198 -4.039 5.322 1.00 94.69 87 LEU A N 1
ATOM 738 C CA . LEU A 1 87 ? 12.309 -3.465 6.345 1.00 94.69 87 LEU A CA 1
ATOM 739 C C . LEU A 1 87 ? 10.932 -4.130 6.417 1.00 94.69 87 LEU A C 1
ATOM 741 O O . LEU A 1 87 ? 10.286 -4.126 7.465 1.00 94.69 87 LEU A O 1
ATOM 745 N N . PHE A 1 88 ? 10.446 -4.672 5.301 1.00 95.38 88 PHE A N 1
ATOM 746 C CA . PHE A 1 88 ? 9.038 -5.037 5.136 1.00 95.38 88 PHE A CA 1
ATOM 747 C C . PHE A 1 88 ? 8.830 -6.464 4.605 1.00 95.38 88 PHE A C 1
ATOM 749 O O . PHE A 1 88 ? 7.725 -6.790 4.171 1.00 95.38 88 PHE A O 1
ATOM 756 N N . SER A 1 89 ? 9.835 -7.347 4.672 1.00 93.25 89 SER A N 1
ATOM 757 C CA . SER A 1 89 ? 9.770 -8.714 4.113 1.00 93.25 89 SER A CA 1
ATOM 758 C C . SER A 1 89 ? 8.571 -9.526 4.599 1.00 93.25 89 SER A C 1
ATOM 760 O O . SER A 1 89 ? 7.949 -10.235 3.818 1.00 93.25 89 SER A O 1
ATOM 762 N N . LYS A 1 90 ? 8.199 -9.392 5.877 1.00 94.62 90 LYS A N 1
ATOM 763 C CA . LYS A 1 90 ? 7.039 -10.087 6.470 1.00 94.62 90 LYS A CA 1
ATOM 764 C C . LYS A 1 90 ? 5.691 -9.432 6.138 1.00 94.62 90 LYS A C 1
ATOM 766 O O . LYS A 1 90 ? 4.636 -10.034 6.367 1.00 94.62 90 LYS A O 1
ATOM 771 N N . LYS A 1 91 ? 5.706 -8.188 5.649 1.00 95.38 91 LYS A N 1
ATOM 772 C CA . LYS A 1 91 ? 4.508 -7.391 5.345 1.00 95.38 91 LYS A CA 1
ATOM 773 C C . LYS A 1 91 ? 4.149 -7.416 3.863 1.00 95.38 91 LYS A C 1
ATOM 775 O O . LYS A 1 91 ? 2.963 -7.408 3.549 1.00 95.38 91 LYS A O 1
ATOM 780 N N . VAL A 1 92 ? 5.153 -7.417 2.986 1.00 95.88 92 VAL A N 1
ATOM 781 C CA . VAL A 1 92 ? 4.989 -7.282 1.536 1.00 95.88 92 VAL A CA 1
ATOM 782 C C . VAL A 1 92 ? 4.604 -8.611 0.898 1.00 95.88 92 VAL A C 1
ATOM 784 O O . VAL A 1 92 ? 5.279 -9.621 1.078 1.00 95.88 92 VAL A O 1
ATOM 787 N N . GLN A 1 93 ? 3.552 -8.579 0.090 1.00 95.12 93 GLN A N 1
ATOM 788 C CA . GLN A 1 93 ? 3.133 -9.659 -0.789 1.00 95.12 93 GLN A CA 1
ATOM 789 C C . GLN A 1 93 ? 2.840 -9.089 -2.178 1.00 95.12 93 GLN A C 1
ATOM 791 O O . GLN A 1 93 ? 2.310 -7.988 -2.307 1.00 95.12 93 GLN A O 1
ATOM 796 N N . THR A 1 94 ? 3.183 -9.830 -3.229 1.00 93.00 94 THR A N 1
ATOM 797 C CA . THR A 1 94 ? 2.820 -9.464 -4.602 1.00 93.00 94 THR A CA 1
ATOM 798 C C . THR A 1 94 ? 1.615 -10.289 -5.039 1.00 93.00 94 THR A C 1
ATOM 800 O O . THR A 1 94 ? 1.660 -11.515 -4.960 1.00 93.00 94 THR A O 1
ATOM 803 N N . ILE A 1 95 ? 0.551 -9.620 -5.483 1.00 93.06 95 ILE A N 1
ATOM 804 C CA . ILE A 1 95 ? -0.664 -10.232 -6.034 1.00 93.06 95 ILE A CA 1
ATOM 805 C C . ILE A 1 95 ? -0.902 -9.587 -7.395 1.00 93.06 95 ILE A C 1
ATOM 807 O O . ILE A 1 95 ? -1.276 -8.423 -7.464 1.00 93.06 95 ILE A O 1
ATOM 811 N N . GLU A 1 96 ? -0.639 -10.319 -8.474 1.00 88.88 96 GLU A N 1
ATOM 812 C CA . GLU A 1 96 ? -0.770 -9.789 -9.834 1.00 88.88 96 GLU A CA 1
ATOM 813 C C . GLU A 1 96 ? -2.242 -9.530 -10.187 1.00 88.88 96 GLU A C 1
ATOM 815 O O . GLU A 1 96 ? -3.139 -10.257 -9.755 1.00 88.88 96 GLU A O 1
ATOM 820 N N . ASN A 1 97 ? -2.496 -8.481 -10.974 1.00 86.31 97 ASN A N 1
ATOM 821 C CA . ASN A 1 97 ? -3.845 -8.176 -11.444 1.00 86.31 97 ASN A CA 1
ATOM 822 C C . ASN A 1 97 ? -4.401 -9.339 -12.278 1.00 86.31 97 ASN A C 1
ATOM 824 O O . ASN A 1 97 ? -3.743 -9.829 -13.197 1.00 86.31 97 ASN A O 1
ATOM 828 N N . GLY A 1 98 ? -5.640 -9.736 -11.992 1.00 87.75 98 GLY A N 1
ATOM 829 C CA . GLY A 1 98 ? -6.353 -10.722 -12.798 1.00 87.75 98 GLY A CA 1
ATOM 830 C C . GLY A 1 98 ? -6.748 -10.178 -14.174 1.00 87.75 98 GLY A C 1
ATOM 831 O O . GLY A 1 98 ? -6.993 -8.982 -14.339 1.00 87.75 98 GLY A O 1
ATOM 832 N N . ILE A 1 99 ? -6.863 -11.076 -15.155 1.00 87.88 99 ILE A N 1
ATOM 833 C CA . ILE A 1 99 ? -7.424 -10.784 -16.480 1.00 87.88 99 ILE A CA 1
ATOM 834 C C . ILE A 1 99 ? -8.733 -11.547 -16.674 1.00 87.88 99 ILE A C 1
ATOM 836 O O . ILE A 1 99 ? -8.873 -12.689 -16.237 1.00 87.88 99 ILE A O 1
ATOM 840 N N . ASN A 1 100 ? -9.702 -10.934 -17.356 1.00 90.38 100 ASN A N 1
ATOM 841 C CA . ASN A 1 100 ? -10.926 -11.636 -17.729 1.00 90.38 100 ASN A CA 1
ATOM 842 C C . ASN A 1 100 ? -10.650 -12.550 -18.931 1.00 90.38 100 ASN A C 1
ATOM 844 O O . ASN A 1 100 ? -10.704 -12.119 -20.085 1.00 90.38 100 ASN A O 1
ATOM 848 N N . ILE A 1 101 ? -10.381 -13.821 -18.644 1.00 91.19 101 ILE A N 1
ATOM 849 C CA . ILE A 1 101 ? -10.085 -14.842 -19.653 1.00 91.19 101 ILE A CA 1
ATOM 850 C C . ILE A 1 101 ? -11.257 -15.133 -20.595 1.00 91.19 101 ILE A C 1
ATOM 852 O O . ILE A 1 101 ? -11.023 -15.634 -21.684 1.00 91.19 101 ILE A O 1
ATOM 856 N N . HIS A 1 102 ? -12.502 -14.822 -20.219 1.00 89.69 102 HIS A N 1
ATOM 857 C CA . HIS A 1 102 ? -13.662 -15.035 -21.089 1.00 89.69 102 HIS A CA 1
ATOM 858 C C . HIS A 1 102 ? -13.772 -13.956 -22.166 1.00 89.69 102 HIS A C 1
ATOM 860 O O . HIS A 1 102 ? -14.181 -14.254 -23.283 1.00 89.69 102 HIS A O 1
ATOM 866 N N . LYS A 1 103 ? -13.384 -12.717 -21.840 1.00 89.56 103 LYS A N 1
ATOM 867 C CA . LYS A 1 103 ? -13.417 -11.583 -22.773 1.00 89.56 103 LYS A CA 1
ATOM 868 C C . LYS A 1 103 ? -12.239 -11.583 -23.751 1.00 89.56 103 LYS A C 1
ATOM 870 O O . LYS A 1 103 ? -12.400 -11.146 -24.882 1.00 89.56 103 LYS A O 1
ATOM 875 N N . TYR A 1 104 ? -11.067 -12.040 -23.311 1.00 83.00 104 TYR A N 1
ATOM 876 C CA . TYR A 1 104 ? -9.816 -11.943 -24.072 1.00 83.00 104 TYR A CA 1
ATOM 877 C C . TYR A 1 104 ? -9.244 -13.316 -24.464 1.00 83.00 104 TYR A C 1
ATOM 879 O O . TYR A 1 104 ? -8.024 -13.487 -24.480 1.00 83.00 104 TYR A O 1
ATOM 887 N N . LYS A 1 105 ? -10.103 -14.307 -24.758 1.00 71.38 105 LYS A N 1
ATOM 888 C CA . LYS A 1 105 ? -9.639 -15.562 -25.373 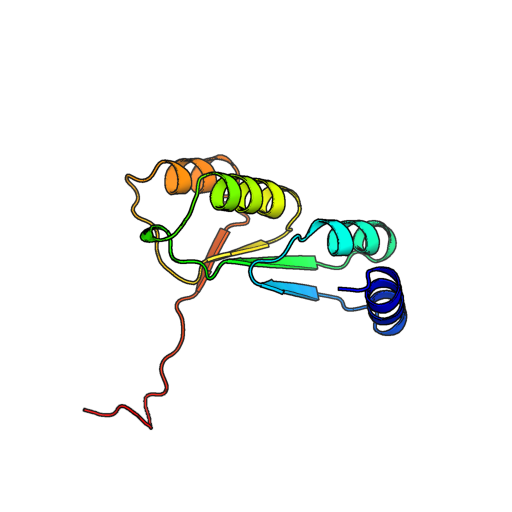1.00 71.38 105 LYS A CA 1
ATOM 889 C C . LYS A 1 105 ? -8.944 -15.234 -26.700 1.00 71.38 105 LYS A C 1
ATOM 891 O O . LYS A 1 105 ? -9.483 -14.461 -27.487 1.00 71.38 105 LYS A O 1
ATOM 896 N N . LYS A 1 106 ? -7.742 -15.785 -26.888 1.00 61.94 106 LYS A N 1
ATOM 897 C CA . LYS A 1 106 ? -7.082 -15.843 -28.197 1.00 61.94 106 LYS A CA 1
ATOM 898 C C . LYS A 1 106 ? -7.892 -16.703 -29.154 1.00 61.94 106 LYS A C 1
ATOM 900 O O . LYS A 1 106 ? -8.458 -17.708 -28.664 1.00 61.94 106 LYS A O 1
#

Secondary structure (DSSP, 8-state):
--HHHHHHHHHHH--SEEEEESS--HHHHHHHHHH--EEEEEE-S-GGG--HHHHHHHHHHHHH-SEEEESSPPPTTSHHHHHHHHHHTTTEEE-PPP--TTTS--

pLDDT: mean 88.61, std 6.74, range [61.94, 96.94]

Foldseek 3Di:
DPLVVVLVVCVVVLDQEDEEELDQCVSVLVSCVVRVHAYEYEYEDDPVPDDPVSVVSVVNSLVSHQAYEYQDDDDCPDPVVVVCVVPPVVRYDYDHDDDDCVVDPD

Sequence (106 aa):
MNYLKLQKILNKTSPDITIIHDYNVLPFKLNNFQKKNKLIYVHHTPDKTKRIIDWLAYIFNSFLADKIVLVSKRNKKDLIYKINHFLFSKKVQTIENGINIHKYKK

Radius of gyration: 15.72 Å; chains: 1; bounding box: 38×30×48 Å